Protein AF-A0A916Y668-F1 (afdb_monomer_lite)

Organism: NCBI:txid1756020

Secondary structure (DSSP, 8-state):
--SPPPPP-S---GGGSPPHHHHHHHHHHHHHHHHT-SSPPPEEEEEEEGGGTEEEEEESSTTEEEEEETTT--EEEEEE-HHHHHHHHHTSHHHHHHHT-STTHHHHHHHHHHHHHHHHHHHHHHHHHHHHHHHTT-

Foldseek 3Di:
DLADDQAAADALDLVLFDDPVLLVVLQQVVVCVVVVHPDGFAWDDWDDDSVRQWIWTATPPDQKIWIARRNPSDTPDIDHNNVVVVVCVVLVVVVCVVVVPDPDPRSVVVVVVVVVVVVVCVVVVVCVVCVVVVVVVD

pLDDT: mean 91.6, std 7.88, range [55.31, 98.38]

Sequence (138 aa):
MILPETKKGTSTELSSFIPLDSLQNNAVNFLSVYLNDKKKSEIDRIDVRPEKGMVKFTFKSHFYEVQLDGATGELLQIDTRRSDVVEKIHDGSIVDYYLGFQSGTFKLIYTSIMSFALLVFTITGFWLWYGPKKMRKS

Structure (mmCIF, N/CA/C/O backbone):
data_AF-A0A916Y668-F1
#
_entry.id   AF-A0A916Y668-F1
#
loop_
_atom_site.group_PDB
_atom_site.id
_atom_site.type_symbol
_atom_site.label_atom_id
_atom_site.label_alt_id
_atom_site.label_comp_id
_atom_site.label_asym_id
_atom_site.label_entity_id
_atom_site.label_seq_id
_atom_site.pdbx_PDB_ins_code
_atom_site.Cartn_x
_atom_site.Cartn_y
_atom_site.Cartn_z
_atom_site.occupancy
_atom_site.B_iso_or_equiv
_atom_site.auth_seq_id
_atom_site.auth_comp_id
_atom_site.auth_asym_id
_atom_site.auth_atom_id
_atom_site.pdbx_PDB_model_num
ATOM 1 N N . MET A 1 1 ? 2.367 -14.891 -0.172 1.00 55.47 1 MET A N 1
ATOM 2 C CA . MET A 1 1 ? 1.918 -14.059 -1.311 1.00 55.47 1 MET A CA 1
ATOM 3 C C . MET A 1 1 ? 2.592 -12.688 -1.231 1.00 55.47 1 MET A C 1
ATOM 5 O O . MET A 1 1 ? 3.098 -12.351 -0.169 1.00 55.47 1 MET A O 1
ATOM 9 N N . ILE A 1 2 ? 2.676 -11.937 -2.337 1.00 78.31 2 ILE A N 1
ATOM 10 C CA . ILE A 1 2 ? 3.291 -10.586 -2.386 1.00 78.31 2 ILE A CA 1
ATOM 11 C C . ILE A 1 2 ? 2.326 -9.517 -1.838 1.00 78.31 2 ILE A C 1
ATOM 13 O O . ILE A 1 2 ? 2.751 -8.539 -1.220 1.00 78.31 2 ILE A O 1
ATOM 17 N N . LEU A 1 3 ? 1.026 -9.745 -2.033 1.00 84.81 3 LEU A N 1
ATOM 18 C CA . LEU A 1 3 ? -0.071 -9.008 -1.416 1.00 84.81 3 LEU A CA 1
ATOM 19 C C . LEU A 1 3 ? -0.817 -9.927 -0.436 1.00 84.81 3 LEU A C 1
ATOM 21 O O . LEU A 1 3 ? -0.926 -11.124 -0.725 1.00 84.81 3 LEU A O 1
ATOM 25 N N . PRO A 1 4 ? -1.342 -9.391 0.677 1.00 88.06 4 PRO A N 1
ATOM 26 C CA . PRO A 1 4 ? -2.217 -10.141 1.570 1.00 88.06 4 PRO A CA 1
ATOM 27 C C . PRO A 1 4 ? -3.493 -10.611 0.867 1.00 88.06 4 PRO A C 1
ATOM 29 O O . PRO A 1 4 ? -4.049 -9.907 0.015 1.00 88.06 4 PRO A O 1
ATOM 32 N N . GLU A 1 5 ? -3.982 -11.793 1.245 1.00 92.69 5 GLU A N 1
ATOM 33 C CA . GLU A 1 5 ? -5.299 -12.259 0.807 1.00 92.69 5 GLU A CA 1
ATOM 34 C C . GLU A 1 5 ? -6.394 -11.291 1.260 1.00 92.69 5 GLU A C 1
ATOM 36 O O . GLU A 1 5 ? -6.340 -10.732 2.349 1.00 92.69 5 GLU A O 1
ATOM 41 N N . THR A 1 6 ? -7.407 -11.082 0.423 1.00 92.62 6 THR A N 1
ATOM 42 C CA . THR A 1 6 ? -8.567 -10.258 0.788 1.00 92.62 6 THR A CA 1
ATOM 43 C C . THR A 1 6 ? -9.588 -11.118 1.524 1.00 92.62 6 THR A C 1
ATOM 45 O O . THR A 1 6 ? -10.026 -12.138 0.985 1.00 92.62 6 THR A O 1
ATOM 48 N N . LYS A 1 7 ? -9.982 -10.714 2.734 1.00 95.38 7 LYS A N 1
ATOM 49 C CA . LYS A 1 7 ? -11.054 -11.373 3.492 1.00 95.38 7 LYS A CA 1
ATOM 50 C C . LYS A 1 7 ? -12.419 -10.769 3.156 1.00 95.38 7 LYS A C 1
ATOM 52 O O . LYS A 1 7 ? -12.514 -9.705 2.552 1.00 95.38 7 LYS A O 1
ATOM 57 N N . LYS A 1 8 ? -13.485 -11.507 3.466 1.00 96.12 8 LYS A N 1
ATOM 58 C CA . LYS A 1 8 ? -14.865 -11.039 3.295 1.00 96.12 8 LYS A CA 1
ATOM 59 C C . LYS A 1 8 ? -15.397 -10.589 4.646 1.00 96.12 8 LYS A C 1
ATOM 61 O O . LYS A 1 8 ? -15.241 -11.329 5.614 1.00 96.12 8 LYS A O 1
ATOM 66 N N . GLY A 1 9 ? -16.017 -9.419 4.679 1.00 95.12 9 GLY A N 1
ATOM 67 C CA . GLY A 1 9 ? -16.823 -8.988 5.810 1.00 95.12 9 GLY A CA 1
ATOM 68 C C . GLY A 1 9 ? -18.243 -9.544 5.753 1.00 95.12 9 GLY A C 1
ATOM 69 O O . GLY A 1 9 ? -18.620 -10.302 4.854 1.00 95.12 9 GLY A O 1
ATOM 70 N N . THR A 1 10 ? -19.021 -9.149 6.744 1.00 95.94 10 THR A N 1
ATOM 71 C CA . THR A 1 10 ? -20.363 -9.640 7.059 1.00 95.94 10 THR A CA 1
ATOM 72 C C . THR A 1 10 ? -21.450 -9.046 6.172 1.00 95.94 10 THR A C 1
ATOM 74 O O . THR A 1 10 ? -22.439 -9.721 5.894 1.00 95.94 10 THR A O 1
ATOM 77 N N . SER A 1 11 ? -21.270 -7.816 5.688 1.00 94.81 11 SER A N 1
ATOM 78 C CA . SER A 1 11 ? -22.246 -7.119 4.849 1.00 94.81 11 SER A CA 1
ATOM 79 C C . SER A 1 11 ? -21.565 -6.393 3.701 1.00 94.81 11 SER A C 1
ATOM 81 O O . SER A 1 11 ? -20.548 -5.739 3.897 1.00 94.81 11 SER A O 1
ATOM 83 N N . THR A 1 12 ? -22.142 -6.477 2.503 1.00 95.88 12 THR A N 1
ATOM 84 C CA . THR A 1 12 ? -21.696 -5.722 1.320 1.00 95.88 12 THR A CA 1
ATOM 85 C C . THR A 1 12 ? -22.464 -4.414 1.120 1.00 95.88 12 THR A C 1
ATOM 87 O O . THR A 1 12 ? -22.141 -3.639 0.223 1.00 95.88 12 THR A O 1
ATOM 90 N N . GLU A 1 13 ? -23.484 -4.159 1.942 1.00 95.75 13 GLU A N 1
ATOM 91 C CA . GLU A 1 13 ? -24.286 -2.940 1.871 1.00 95.75 13 GLU A CA 1
ATOM 92 C C . GLU A 1 13 ? -23.523 -1.776 2.497 1.00 95.75 13 GLU A C 1
ATOM 94 O O . GLU A 1 13 ? -23.301 -1.744 3.708 1.00 95.75 13 GLU A O 1
ATOM 99 N N . LEU A 1 14 ? -23.145 -0.782 1.694 1.00 93.38 14 LEU A N 1
ATOM 100 C CA . LEU A 1 14 ? -22.334 0.339 2.173 1.00 93.38 14 LEU A CA 1
ATOM 101 C C . LEU A 1 14 ? -23.036 1.149 3.276 1.00 93.38 14 LEU A C 1
ATOM 103 O O . LEU A 1 14 ? -22.380 1.678 4.165 1.00 93.38 14 LEU A O 1
ATOM 107 N N . SER A 1 15 ? -24.370 1.210 3.264 1.00 95.75 15 SER A N 1
ATOM 108 C CA . SER A 1 15 ? -25.160 1.878 4.308 1.00 95.75 15 SER A CA 1
ATOM 109 C C . SER A 1 15 ? -25.082 1.194 5.674 1.00 95.75 15 SER A C 1
ATOM 111 O O . SER A 1 15 ? -25.416 1.813 6.678 1.00 95.75 15 SER A O 1
ATOM 113 N N . SER A 1 16 ? -24.678 -0.078 5.716 1.00 96.31 16 SER A N 1
ATOM 114 C CA . SER A 1 16 ? -24.459 -0.811 6.967 1.00 96.31 16 SER A CA 1
ATOM 115 C C . SER A 1 16 ? -23.083 -0.555 7.575 1.00 96.31 16 SER A C 1
ATOM 117 O O . SER A 1 16 ? -22.831 -0.995 8.693 1.00 96.31 16 SER A O 1
ATOM 119 N N . PHE A 1 17 ? -22.190 0.137 6.857 1.00 97.75 17 PHE A N 1
ATOM 120 C CA . PHE A 1 17 ? -20.838 0.363 7.338 1.00 97.75 17 PHE A CA 1
ATOM 121 C C . PHE A 1 17 ? -20.841 1.369 8.482 1.00 97.75 17 PHE A C 1
ATOM 123 O O . PHE A 1 17 ? -21.530 2.392 8.436 1.00 97.75 17 PHE A O 1
ATOM 130 N N . ILE A 1 18 ? -20.023 1.102 9.497 1.00 98.12 18 ILE A N 1
ATOM 131 C CA . ILE A 1 18 ? -19.780 2.088 10.546 1.00 98.12 18 ILE A CA 1
ATOM 132 C C . ILE A 1 18 ? -18.948 3.257 9.984 1.00 98.12 18 ILE A C 1
ATOM 134 O O . ILE A 1 18 ? -18.292 3.118 8.944 1.00 98.12 18 ILE A O 1
ATOM 138 N N . PRO A 1 19 ? -18.946 4.426 10.650 1.00 97.69 19 PRO A N 1
ATOM 139 C CA . PRO A 1 19 ? -18.209 5.588 10.170 1.00 97.69 19 PRO A CA 1
ATOM 140 C C . PRO A 1 19 ? -16.726 5.293 9.923 1.00 97.69 19 PRO A C 1
ATOM 142 O O . PRO A 1 19 ? -16.065 4.617 10.714 1.00 97.69 19 PRO A O 1
ATOM 145 N N . LEU A 1 20 ? -16.181 5.868 8.846 1.00 96.50 20 LEU A N 1
ATOM 146 C CA . LEU A 1 20 ? -14.790 5.643 8.449 1.00 96.50 20 LEU A CA 1
ATOM 147 C C . LEU A 1 20 ? -13.791 6.066 9.533 1.00 96.50 20 LEU A C 1
ATOM 149 O O . LEU A 1 20 ? -12.771 5.409 9.704 1.00 96.50 20 LEU A O 1
ATOM 153 N N . ASP A 1 21 ? -14.108 7.118 10.291 1.00 96.81 21 ASP A N 1
ATOM 154 C CA . ASP A 1 21 ? -13.315 7.550 11.447 1.00 96.81 21 ASP A CA 1
ATOM 155 C C . ASP A 1 21 ? -13.227 6.455 12.525 1.00 96.81 21 ASP A C 1
ATOM 157 O O . ASP A 1 21 ? -12.146 6.157 13.032 1.00 96.81 21 ASP A O 1
ATOM 161 N N . SER A 1 22 ? -14.341 5.777 12.821 1.00 97.19 22 SER A N 1
ATOM 162 C CA . SER A 1 22 ? -14.361 4.654 13.763 1.00 97.19 22 SER A CA 1
ATOM 163 C C . SER A 1 22 ? -13.512 3.485 13.256 1.00 97.19 22 SER A C 1
ATOM 165 O O . SER A 1 22 ? -12.705 2.944 14.010 1.00 97.19 22 SER A O 1
ATOM 167 N N . LEU A 1 23 ? -13.619 3.142 11.967 1.00 97.88 23 LEU A N 1
ATOM 168 C CA . LEU A 1 23 ? -12.794 2.094 11.353 1.00 97.88 23 LEU A CA 1
ATOM 169 C C . LEU A 1 23 ? -11.306 2.455 11.363 1.00 97.88 23 LEU A C 1
ATOM 171 O O . LEU A 1 23 ? -10.472 1.619 11.697 1.00 97.88 23 LEU A O 1
ATOM 175 N N . GLN A 1 24 ? -10.964 3.702 11.046 1.00 97.00 24 GLN A N 1
ATOM 176 C CA . GLN A 1 24 ? -9.594 4.203 11.096 1.00 97.00 24 GLN A CA 1
ATOM 177 C C . GLN A 1 24 ? -9.018 4.105 12.514 1.00 97.00 24 GLN A C 1
ATOM 179 O O . GLN A 1 24 ? -7.907 3.602 12.692 1.00 97.00 24 GLN A O 1
ATOM 184 N N . ASN A 1 25 ? -9.771 4.539 13.527 1.00 96.31 25 ASN A N 1
ATOM 185 C CA . ASN A 1 25 ? -9.352 4.440 14.924 1.00 96.31 25 ASN A CA 1
ATOM 186 C C . ASN A 1 25 ? -9.149 2.977 15.346 1.00 96.31 25 ASN A C 1
ATOM 188 O O . ASN A 1 25 ? -8.130 2.655 15.963 1.00 96.31 25 ASN A O 1
ATOM 192 N N . ASN A 1 26 ? -10.054 2.078 14.949 1.00 97.00 26 ASN A N 1
ATOM 193 C CA . ASN A 1 26 ? -9.910 0.642 15.183 1.00 97.00 26 ASN A CA 1
ATOM 194 C C . ASN A 1 26 ? -8.652 0.083 14.510 1.00 97.00 26 ASN A C 1
ATOM 196 O O . ASN A 1 26 ? -7.876 -0.615 15.158 1.00 97.00 26 ASN A O 1
ATOM 200 N N . ALA A 1 27 ? -8.401 0.424 13.245 1.00 96.62 27 ALA A N 1
ATOM 201 C CA . ALA A 1 27 ? -7.252 -0.075 12.495 1.00 96.62 27 ALA A CA 1
ATOM 202 C C . ALA A 1 27 ? -5.920 0.349 13.127 1.00 96.62 27 ALA A C 1
ATOM 204 O O . ALA A 1 27 ? -5.024 -0.482 13.288 1.00 96.62 27 ALA A O 1
ATOM 205 N N . VAL A 1 28 ? -5.802 1.620 13.532 1.00 95.38 28 VAL A N 1
ATOM 206 C CA . VAL A 1 28 ? -4.621 2.128 14.249 1.00 95.38 28 VAL A CA 1
ATOM 207 C C . VAL A 1 28 ? -4.433 1.375 15.566 1.00 95.38 28 VAL A C 1
ATOM 209 O O . VAL A 1 28 ? -3.323 0.936 15.862 1.00 95.38 28 VAL A O 1
ATOM 212 N N . ASN A 1 29 ? -5.506 1.180 16.337 1.00 95.12 29 ASN A N 1
ATOM 213 C CA . ASN A 1 29 ? -5.439 0.481 17.619 1.00 95.12 29 ASN A CA 1
ATOM 214 C C . ASN A 1 29 ? -5.022 -0.987 17.451 1.00 95.12 29 ASN A C 1
ATOM 216 O O . ASN A 1 29 ? -4.116 -1.442 18.148 1.00 95.12 29 ASN A O 1
ATOM 220 N N . PHE A 1 30 ? -5.631 -1.718 16.512 1.00 95.81 30 PHE A N 1
ATOM 221 C CA . PHE A 1 30 ? -5.286 -3.116 16.248 1.00 95.81 30 PHE A CA 1
ATOM 222 C C . PHE A 1 30 ? -3.830 -3.273 15.821 1.00 95.81 30 PHE A C 1
ATOM 224 O O . PHE A 1 30 ? -3.147 -4.167 16.320 1.00 95.81 30 PHE A O 1
ATOM 231 N N . LEU A 1 31 ? -3.328 -2.388 14.953 1.00 95.06 31 LEU A N 1
ATOM 232 C CA . LEU A 1 31 ? -1.928 -2.439 14.549 1.00 95.06 31 LEU A CA 1
ATOM 233 C C . LEU A 1 31 ? -0.982 -2.119 15.713 1.00 95.06 31 LEU A C 1
ATOM 235 O O . LEU A 1 31 ? 0.000 -2.832 15.903 1.00 95.06 31 LEU A O 1
ATOM 239 N N . SER A 1 32 ? -1.273 -1.088 16.511 1.00 93.00 32 SER A N 1
ATOM 240 C CA . SER A 1 32 ? -0.451 -0.736 17.678 1.00 93.00 32 SER A CA 1
ATOM 241 C C . SER A 1 32 ? -0.371 -1.881 18.691 1.00 93.00 32 SER A C 1
ATOM 243 O O . SER A 1 32 ? 0.716 -2.184 19.182 1.00 93.00 32 SER A O 1
ATOM 245 N N . VAL A 1 33 ? -1.492 -2.563 18.956 1.00 93.56 33 VAL A N 1
ATOM 246 C CA . VAL A 1 33 ? -1.525 -3.754 19.822 1.00 93.56 33 VAL A CA 1
ATOM 247 C C . VAL A 1 33 ? -0.717 -4.899 19.208 1.00 93.56 33 VAL A C 1
ATOM 249 O O . VAL A 1 33 ? 0.077 -5.522 19.909 1.00 93.56 33 VAL A O 1
ATOM 252 N N . TYR A 1 34 ? -0.868 -5.150 17.905 1.00 93.31 34 TYR A N 1
ATOM 253 C CA . TYR A 1 34 ? -0.153 -6.217 17.200 1.00 93.31 34 TYR A CA 1
ATOM 254 C C . TYR A 1 34 ? 1.371 -6.019 17.198 1.00 93.31 34 TYR A C 1
ATOM 256 O O . TYR A 1 34 ? 2.121 -6.975 17.382 1.00 93.31 34 TYR A O 1
ATOM 264 N N . LEU A 1 35 ? 1.837 -4.779 17.022 1.00 91.50 35 LEU A N 1
ATOM 265 C CA . LEU A 1 35 ? 3.264 -4.441 16.997 1.00 91.50 35 LEU A CA 1
ATOM 266 C C . LEU A 1 35 ? 3.871 -4.208 18.386 1.00 91.50 35 LEU A C 1
ATOM 268 O O . LEU A 1 35 ? 5.085 -4.036 18.487 1.00 91.50 35 LEU A O 1
ATOM 272 N N . ASN A 1 36 ? 3.052 -4.192 19.444 1.00 90.38 36 ASN A N 1
ATOM 273 C CA . ASN A 1 36 ? 3.451 -3.759 20.786 1.00 90.38 36 ASN A CA 1
ATOM 274 C C . ASN A 1 36 ? 4.155 -2.384 20.772 1.00 90.38 36 ASN A C 1
ATOM 276 O O . ASN A 1 36 ? 5.114 -2.143 21.510 1.00 90.38 36 ASN A O 1
ATOM 280 N N . ASP A 1 37 ? 3.697 -1.487 19.893 1.00 85.81 37 ASP A N 1
ATOM 281 C CA . ASP A 1 37 ? 4.271 -0.155 19.715 1.00 85.81 37 ASP A CA 1
ATOM 282 C C . ASP A 1 37 ? 3.412 0.893 20.430 1.00 85.81 37 ASP A C 1
ATOM 284 O O . ASP A 1 37 ? 2.187 0.937 20.301 1.00 85.81 37 ASP A O 1
ATOM 288 N N . LYS A 1 38 ? 4.075 1.770 21.189 1.00 76.06 38 LYS A N 1
ATOM 289 C CA . LYS A 1 38 ? 3.434 2.895 21.879 1.00 76.06 38 LYS A CA 1
ATOM 290 C C . LYS A 1 38 ? 3.159 4.065 20.938 1.00 76.06 38 LYS A C 1
ATOM 292 O O . LYS A 1 38 ? 2.348 4.931 21.270 1.00 76.06 38 LYS A O 1
ATOM 297 N N . LYS A 1 39 ? 3.836 4.130 19.789 1.00 80.94 39 LYS A N 1
ATOM 298 C CA . LYS A 1 39 ? 3.625 5.184 18.799 1.00 80.94 39 LYS A CA 1
ATOM 299 C C . LYS A 1 39 ? 2.485 4.797 17.856 1.00 80.94 39 LYS A C 1
ATOM 301 O O . LYS A 1 39 ? 2.454 3.703 17.301 1.00 80.94 39 LYS A O 1
ATOM 306 N N . LYS A 1 40 ? 1.542 5.721 17.645 1.00 81.56 40 LYS A N 1
ATOM 307 C CA . LYS A 1 40 ? 0.487 5.531 16.642 1.00 81.56 40 LYS A CA 1
ATOM 308 C C . LYS A 1 40 ? 1.104 5.552 15.245 1.00 81.56 40 LYS A C 1
ATOM 310 O O . LYS A 1 40 ? 1.788 6.512 14.886 1.00 81.56 40 LYS A O 1
ATOM 315 N N . SER A 1 41 ? 0.850 4.495 14.479 1.00 87.62 41 SER A N 1
ATOM 316 C CA . SER A 1 41 ? 1.223 4.437 13.066 1.00 87.62 41 SER A CA 1
ATOM 317 C C . SER A 1 41 ? 0.327 5.368 12.253 1.00 87.62 41 SER A C 1
ATOM 319 O O . SER A 1 41 ? -0.879 5.445 12.485 1.00 87.62 41 SER A O 1
ATOM 321 N N . GLU A 1 42 ? 0.921 6.085 11.303 1.00 90.88 42 GLU A N 1
ATOM 322 C CA . GLU A 1 42 ? 0.189 6.992 10.423 1.00 90.88 42 GLU A CA 1
ATOM 323 C C . GLU A 1 42 ? -0.393 6.217 9.239 1.00 90.88 42 GLU A C 1
ATOM 325 O O . GLU A 1 42 ? 0.300 5.404 8.619 1.00 90.88 42 GLU A O 1
ATOM 330 N N . ILE A 1 43 ? -1.662 6.475 8.921 1.00 93.19 43 ILE A N 1
ATOM 331 C CA . ILE A 1 43 ? -2.314 5.880 7.757 1.00 93.19 43 ILE A CA 1
ATOM 332 C C . ILE A 1 43 ? -1.749 6.505 6.481 1.00 93.19 43 ILE A C 1
ATOM 334 O O . ILE A 1 43 ? -1.619 7.722 6.364 1.00 93.19 43 ILE A O 1
ATOM 338 N N . ASP A 1 44 ? -1.410 5.646 5.529 1.00 91.94 44 ASP A N 1
ATOM 339 C CA . ASP A 1 44 ? -0.984 6.024 4.185 1.00 91.94 44 ASP A CA 1
ATOM 340 C C . ASP A 1 44 ? -2.174 6.055 3.222 1.00 91.94 44 ASP A C 1
ATOM 342 O O . ASP A 1 44 ? -2.387 7.031 2.507 1.00 91.94 44 ASP A O 1
ATOM 346 N N . ARG A 1 45 ? -2.998 4.999 3.236 1.00 93.31 45 ARG A N 1
ATOM 347 C CA . ARG A 1 45 ? -4.159 4.876 2.353 1.00 93.31 45 ARG A CA 1
ATOM 348 C C . ARG A 1 45 ? -5.277 4.080 3.013 1.00 93.31 45 ARG A C 1
ATOM 350 O O . ARG A 1 45 ? -5.036 3.107 3.727 1.00 93.31 45 ARG A O 1
ATOM 357 N N . ILE A 1 46 ? -6.502 4.490 2.706 1.00 96.94 46 ILE A N 1
ATOM 358 C CA . ILE A 1 46 ? -7.731 3.779 3.042 1.00 96.94 46 ILE A CA 1
ATOM 359 C C . ILE A 1 46 ? -8.363 3.313 1.731 1.00 96.94 46 ILE A C 1
ATOM 361 O O . ILE A 1 46 ? -8.590 4.120 0.833 1.00 96.94 46 ILE A O 1
ATOM 365 N N . ASP A 1 47 ? -8.609 2.015 1.612 1.00 95.88 47 ASP A N 1
ATOM 366 C CA . ASP A 1 47 ? -9.214 1.372 0.447 1.00 95.88 47 ASP A CA 1
ATOM 367 C C . ASP A 1 47 ? -10.515 0.686 0.890 1.00 95.88 47 ASP A C 1
ATOM 369 O O . ASP A 1 47 ? -10.499 -0.334 1.582 1.00 95.88 47 ASP A O 1
ATOM 373 N N . VAL A 1 48 ? -11.651 1.300 0.556 1.00 97.00 48 VAL A N 1
ATOM 374 C CA . VAL A 1 48 ? -12.993 0.808 0.896 1.00 97.00 48 VAL A CA 1
ATOM 375 C C . VAL A 1 48 ? -13.447 -0.152 -0.198 1.00 97.00 48 VAL A C 1
ATOM 377 O O . VAL A 1 48 ? -13.493 0.226 -1.366 1.00 97.00 48 VAL A O 1
ATOM 380 N N . ARG A 1 49 ? -13.823 -1.378 0.184 1.00 96.00 49 ARG A N 1
ATOM 381 C CA . ARG A 1 49 ? -14.230 -2.451 -0.737 1.00 96.00 49 ARG A CA 1
ATOM 382 C C . ARG A 1 49 ? -15.628 -2.972 -0.396 1.00 96.00 49 ARG A C 1
ATOM 384 O O . ARG A 1 49 ? -15.748 -4.029 0.239 1.00 96.00 49 ARG A O 1
ATOM 391 N N . PRO A 1 50 ? -16.699 -2.252 -0.781 1.00 95.75 50 PRO A N 1
ATOM 392 C CA . PRO A 1 50 ? -18.075 -2.645 -0.472 1.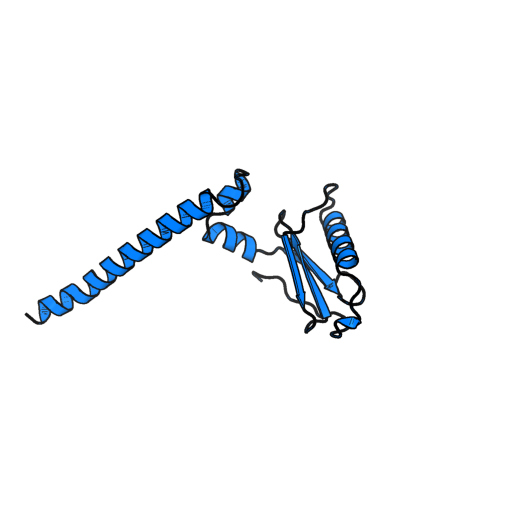00 95.75 50 PRO A CA 1
ATOM 393 C C . PRO A 1 50 ? -18.423 -4.034 -1.014 1.00 95.75 50 PRO A C 1
ATOM 395 O O . PRO A 1 50 ? -19.045 -4.835 -0.329 1.00 95.75 50 PRO A O 1
ATOM 398 N N . GLU A 1 51 ? -17.913 -4.391 -2.193 1.00 96.38 51 GLU A N 1
ATOM 399 C CA . GLU A 1 51 ? -18.115 -5.695 -2.830 1.00 96.38 51 GLU A CA 1
ATOM 400 C C . GLU A 1 51 ? -17.507 -6.873 -2.050 1.00 96.38 51 GLU A C 1
ATOM 402 O O . GLU A 1 51 ? -17.796 -8.039 -2.335 1.00 96.38 51 GLU A O 1
ATOM 407 N N . LYS A 1 52 ? -16.638 -6.579 -1.076 1.00 96.50 52 LYS A N 1
ATOM 408 C CA . LYS A 1 52 ? -16.061 -7.542 -0.130 1.00 96.50 52 LYS A CA 1
ATOM 409 C C . LYS A 1 52 ? -16.517 -7.306 1.307 1.00 96.50 52 LYS A C 1
ATOM 411 O O . LYS A 1 52 ? -16.118 -8.074 2.176 1.00 96.50 52 LYS A O 1
ATOM 416 N N . GLY A 1 53 ? -17.332 -6.284 1.558 1.00 97.38 53 GLY A N 1
ATOM 417 C CA . GLY A 1 53 ? -17.816 -5.939 2.889 1.00 97.38 53 GLY A CA 1
ATOM 418 C C . GLY A 1 53 ? -16.730 -5.475 3.855 1.00 97.38 53 GLY A C 1
ATOM 419 O O . GLY A 1 53 ? -16.844 -5.693 5.055 1.00 97.38 53 GLY A O 1
ATOM 420 N N . MET A 1 54 ? -15.633 -4.907 3.351 1.00 97.75 54 MET A N 1
ATOM 421 C CA . MET A 1 54 ? -14.463 -4.619 4.179 1.00 97.75 54 MET A CA 1
ATOM 422 C C . MET A 1 54 ? -13.776 -3.305 3.810 1.00 97.75 54 MET A C 1
ATOM 424 O O . MET A 1 54 ? -13.944 -2.772 2.711 1.00 97.75 54 MET A O 1
ATOM 428 N N . VAL A 1 55 ? -12.952 -2.809 4.729 1.00 98.06 55 VAL A N 1
ATOM 429 C CA . VAL A 1 55 ? -12.084 -1.649 4.523 1.00 98.06 55 VAL A CA 1
ATOM 430 C C . VAL A 1 55 ? -10.647 -2.031 4.839 1.00 98.06 55 VAL A C 1
ATOM 432 O O . VAL A 1 55 ? -10.356 -2.695 5.833 1.00 98.06 55 VAL A O 1
ATOM 435 N N . LYS A 1 56 ? -9.739 -1.632 3.954 1.00 97.06 56 LYS A N 1
ATOM 436 C CA . LYS A 1 56 ? -8.310 -1.898 4.033 1.00 97.06 56 LYS A CA 1
ATOM 437 C C . LYS A 1 56 ? -7.570 -0.618 4.397 1.00 97.06 56 LYS A C 1
ATOM 439 O O . LYS A 1 56 ? -7.751 0.415 3.761 1.00 97.06 56 LYS A O 1
ATOM 444 N N . PHE A 1 57 ? -6.689 -0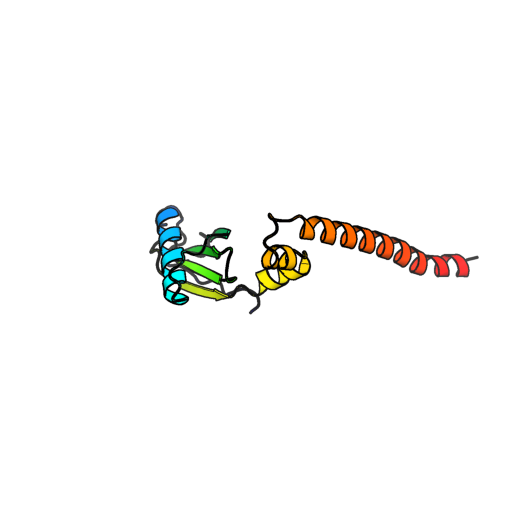.720 5.377 1.00 96.75 57 PHE A N 1
ATOM 445 C CA . PHE A 1 57 ? -5.853 0.365 5.864 1.00 96.75 57 PHE A CA 1
ATOM 446 C C . PHE A 1 57 ? -4.393 -0.005 5.655 1.00 96.75 57 PHE A C 1
ATOM 448 O O . PHE A 1 57 ? -3.952 -1.076 6.077 1.00 96.75 57 PHE A O 1
ATOM 455 N N . THR A 1 58 ? -3.641 0.869 4.997 1.00 94.75 58 THR A N 1
ATOM 456 C CA . THR A 1 58 ? -2.191 0.732 4.841 1.00 94.75 58 THR A CA 1
ATOM 457 C C . THR A 1 58 ? -1.503 1.842 5.609 1.00 94.75 58 THR A C 1
ATOM 459 O O . THR A 1 58 ? -2.046 2.938 5.743 1.00 94.75 58 THR A O 1
ATOM 462 N N . PHE A 1 59 ? -0.310 1.566 6.121 1.00 92.62 59 PHE A N 1
ATOM 463 C CA . PHE A 1 59 ? 0.399 2.474 7.018 1.00 92.62 59 PHE A CA 1
ATOM 464 C C . PHE A 1 59 ? 1.700 2.959 6.390 1.00 92.62 59 PHE A C 1
ATOM 466 O O . PHE A 1 59 ? 2.367 2.214 5.671 1.00 92.62 59 PHE A O 1
ATOM 473 N N . LYS A 1 60 ? 2.068 4.213 6.678 1.00 86.75 60 LYS A N 1
ATOM 474 C CA . LYS A 1 60 ? 3.289 4.830 6.135 1.00 86.75 60 LYS A CA 1
ATOM 475 C C . LYS A 1 60 ? 4.549 4.134 6.636 1.00 86.75 60 LYS A C 1
ATOM 477 O O . LYS A 1 60 ? 5.556 4.079 5.933 1.00 86.75 60 LYS A O 1
ATOM 482 N N . SER A 1 61 ? 4.490 3.616 7.858 1.00 80.94 61 SER A N 1
ATOM 483 C CA . SER A 1 61 ? 5.556 2.856 8.492 1.00 80.94 61 SER A CA 1
ATOM 484 C C . SER A 1 61 ? 5.247 1.358 8.480 1.00 80.94 61 SER A C 1
ATOM 486 O O . SER A 1 61 ? 4.096 0.927 8.437 1.00 80.94 61 SER A O 1
ATOM 488 N N . HIS A 1 62 ? 6.308 0.553 8.534 1.00 81.62 62 HIS A N 1
ATOM 489 C CA . HIS A 1 62 ? 6.264 -0.896 8.771 1.00 81.62 62 HIS A CA 1
ATOM 490 C C . HIS A 1 62 ? 5.603 -1.770 7.685 1.00 81.62 62 HIS A C 1
ATOM 492 O O . HIS A 1 62 ? 5.643 -2.990 7.816 1.00 81.62 62 HIS A O 1
ATOM 498 N N . PHE A 1 63 ? 5.081 -1.191 6.595 1.00 88.56 63 PHE A N 1
ATOM 499 C CA . PHE A 1 63 ? 4.516 -1.922 5.448 1.00 88.56 63 PHE A CA 1
ATOM 500 C C . PHE A 1 63 ? 3.408 -2.914 5.834 1.00 88.56 63 PHE A C 1
ATOM 502 O O . PHE A 1 63 ? 3.307 -3.993 5.250 1.00 88.56 63 PHE A O 1
ATOM 509 N N . TYR A 1 64 ? 2.582 -2.573 6.824 1.00 93.38 64 TYR A N 1
ATOM 510 C CA . TYR A 1 64 ? 1.453 -3.408 7.228 1.00 93.38 64 TYR A CA 1
ATOM 511 C C . TYR A 1 64 ? 0.154 -3.002 6.537 1.00 93.38 64 TYR A C 1
ATOM 513 O O . TYR A 1 64 ? -0.077 -1.843 6.186 1.00 93.38 64 TYR A O 1
ATOM 521 N N . GLU A 1 65 ? -0.700 -4.002 6.374 1.00 95.31 65 GLU A N 1
ATOM 522 C CA . GLU A 1 65 ? -2.094 -3.883 5.990 1.00 95.31 65 GLU A CA 1
ATOM 523 C C . GLU A 1 65 ? -2.970 -4.351 7.143 1.00 95.31 65 GLU A C 1
ATOM 525 O O . GLU A 1 65 ? -2.735 -5.426 7.696 1.00 95.31 65 GLU A O 1
ATOM 530 N N . VAL A 1 66 ? -4.005 -3.581 7.459 1.00 97.00 66 VAL A N 1
ATOM 531 C CA . VAL A 1 66 ? -5.083 -3.999 8.354 1.00 97.00 66 VAL A CA 1
ATOM 532 C C . VAL A 1 66 ? -6.375 -4.039 7.553 1.00 97.00 66 VAL A C 1
ATOM 534 O O . VAL A 1 66 ? -6.744 -3.061 6.906 1.00 97.00 66 VAL A O 1
ATOM 537 N N . GLN A 1 67 ? -7.059 -5.175 7.579 1.00 98.06 67 GLN A N 1
ATOM 538 C CA . GLN A 1 67 ? -8.365 -5.365 6.960 1.00 98.06 67 GLN A CA 1
ATOM 539 C C . GLN A 1 67 ? -9.418 -5.458 8.058 1.00 98.06 67 GLN A C 1
ATOM 541 O O . GLN A 1 67 ? -9.305 -6.311 8.940 1.00 98.06 67 GLN A O 1
ATOM 546 N N . LEU A 1 68 ? -10.432 -4.598 7.991 1.00 98.38 68 LEU A N 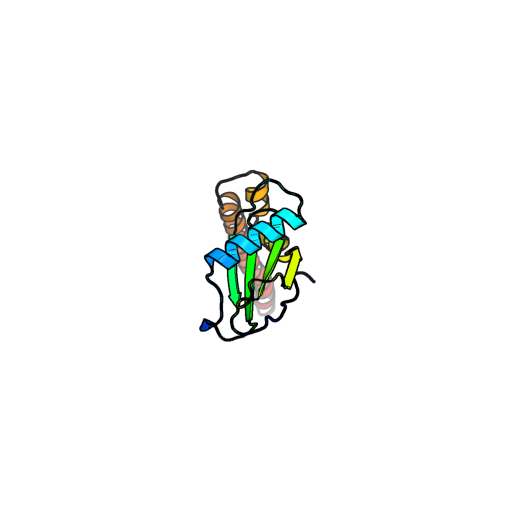1
ATOM 547 C CA . LEU A 1 68 ? -11.560 -4.579 8.919 1.00 98.38 68 LEU A CA 1
ATOM 548 C C . LEU A 1 68 ? -12.865 -4.878 8.197 1.00 98.38 68 LEU A C 1
ATOM 550 O O . LEU A 1 68 ? -13.035 -4.507 7.035 1.00 98.38 68 LEU A O 1
ATOM 554 N N . ASP A 1 69 ? -13.795 -5.496 8.909 1.00 98.19 69 ASP A N 1
ATOM 555 C CA . ASP A 1 69 ? -15.183 -5.598 8.481 1.00 98.19 69 ASP A CA 1
ATOM 556 C C . ASP A 1 69 ? -15.807 -4.198 8.431 1.00 98.19 69 ASP A C 1
ATOM 558 O O . ASP A 1 69 ? -15.695 -3.424 9.384 1.00 98.19 69 ASP A O 1
ATOM 562 N N . GLY A 1 70 ? -16.443 -3.856 7.312 1.00 97.44 70 GLY A N 1
ATOM 563 C CA . GLY A 1 70 ? -17.033 -2.535 7.125 1.00 97.44 70 GLY A CA 1
ATOM 564 C C . GLY A 1 70 ? -18.210 -2.257 8.060 1.00 97.44 70 GLY A C 1
ATOM 565 O O . GLY A 1 70 ? -18.364 -1.123 8.510 1.00 97.44 70 GLY A O 1
ATOM 566 N N . ALA A 1 71 ? -19.014 -3.274 8.377 1.00 97.69 71 ALA A N 1
ATOM 567 C CA . ALA A 1 71 ? -20.243 -3.157 9.157 1.00 97.69 71 ALA A CA 1
ATOM 568 C C . ALA A 1 71 ? -20.034 -3.360 10.660 1.00 97.69 71 ALA A C 1
ATOM 570 O O . ALA A 1 71 ? -20.694 -2.701 11.458 1.00 97.69 71 ALA A O 1
ATOM 571 N N . THR A 1 72 ? -19.119 -4.241 11.071 1.00 97.38 72 THR A N 1
ATOM 572 C CA . THR A 1 72 ? -18.866 -4.490 12.505 1.00 97.38 72 THR A CA 1
ATOM 573 C C . THR A 1 72 ? -17.642 -3.746 13.033 1.00 97.38 72 THR A C 1
ATOM 575 O O . THR A 1 72 ? -17.540 -3.490 14.232 1.00 97.38 72 THR A O 1
ATOM 578 N N . GLY A 1 73 ? -16.702 -3.383 12.157 1.00 97.19 73 GLY A N 1
ATOM 579 C CA . GLY A 1 73 ? -15.403 -2.841 12.549 1.00 97.19 73 GLY A CA 1
ATOM 580 C C . GLY A 1 73 ? -14.461 -3.866 13.181 1.00 97.19 73 GLY A C 1
ATOM 581 O O . GLY A 1 73 ? -13.426 -3.470 13.725 1.00 97.19 73 GLY A O 1
ATOM 582 N N . GLU A 1 74 ? -14.803 -5.155 13.121 1.00 97.69 74 GLU A N 1
ATOM 583 C CA . GLU A 1 74 ? -13.971 -6.248 13.616 1.00 97.69 74 GLU A CA 1
ATOM 584 C C . GLU A 1 74 ? -12.741 -6.473 12.734 1.00 97.69 74 GLU A C 1
ATOM 586 O O . GLU A 1 74 ? -12.742 -6.225 11.525 1.00 97.69 74 GLU A O 1
ATOM 591 N N . LEU A 1 75 ? -11.671 -6.970 13.355 1.00 97.88 75 LEU A N 1
ATOM 592 C CA . LEU A 1 75 ? -10.432 -7.288 12.664 1.00 97.88 75 LEU A CA 1
ATOM 593 C C . LEU A 1 75 ? -10.586 -8.559 11.822 1.00 97.88 75 LEU A C 1
ATOM 595 O O . LEU A 1 75 ? -10.778 -9.644 12.365 1.00 97.88 75 LEU A O 1
ATOM 599 N N . LEU A 1 76 ? -10.410 -8.435 10.506 1.00 97.50 76 LEU A N 1
ATOM 600 C CA . LEU A 1 76 ? -10.395 -9.579 9.593 1.00 97.50 76 LEU A CA 1
ATOM 601 C C . LEU A 1 76 ? -8.980 -10.129 9.395 1.00 97.50 76 LEU A C 1
ATOM 603 O O . LEU A 1 76 ? -8.786 -11.344 9.376 1.00 97.50 76 LEU A O 1
ATOM 607 N N . GLN A 1 77 ? -7.988 -9.249 9.211 1.00 96.75 77 GLN A N 1
ATOM 608 C CA . GLN A 1 77 ? -6.600 -9.656 8.970 1.00 96.75 77 GLN A CA 1
ATOM 609 C C . GLN A 1 77 ? -5.599 -8.524 9.235 1.00 96.75 77 GLN A C 1
ATOM 611 O O . GLN A 1 77 ? -5.868 -7.365 8.923 1.00 96.75 77 GLN A O 1
ATOM 616 N N . ILE A 1 78 ? -4.413 -8.888 9.735 1.00 95.94 78 ILE A N 1
ATOM 617 C CA . ILE A 1 78 ? -3.200 -8.058 9.712 1.00 95.94 78 ILE A CA 1
ATOM 618 C C . ILE A 1 78 ? -2.123 -8.832 8.959 1.00 95.94 78 ILE A C 1
ATOM 620 O O . ILE A 1 78 ? -1.898 -10.005 9.255 1.00 95.94 78 ILE A O 1
ATOM 624 N N . ASP A 1 79 ? -1.471 -8.202 7.985 1.00 94.44 79 ASP A N 1
ATOM 625 C CA . ASP A 1 79 ? -0.394 -8.846 7.227 1.00 94.44 79 ASP A CA 1
ATOM 626 C C . ASP A 1 79 ? 0.573 -7.821 6.612 1.00 94.44 79 ASP A C 1
ATOM 628 O O . ASP A 1 79 ? 0.282 -6.631 6.503 1.00 94.44 79 ASP A O 1
ATOM 632 N N . THR A 1 80 ? 1.745 -8.292 6.198 1.00 91.69 80 THR A N 1
ATOM 633 C CA . THR A 1 80 ? 2.797 -7.490 5.567 1.00 91.69 80 THR A CA 1
ATOM 634 C C . THR A 1 80 ? 2.565 -7.320 4.064 1.00 91.69 80 THR A C 1
ATOM 636 O O . THR A 1 80 ? 2.374 -8.281 3.316 1.00 91.69 80 THR A O 1
ATOM 639 N N . ARG A 1 81 ? 2.661 -6.082 3.576 1.00 90.38 81 ARG A N 1
ATOM 640 C CA . ARG A 1 81 ? 2.573 -5.724 2.155 1.00 90.38 81 ARG A CA 1
ATOM 641 C C . ARG A 1 81 ? 3.955 -5.731 1.524 1.00 90.38 81 ARG A C 1
ATOM 643 O O . ARG A 1 81 ? 4.560 -4.693 1.269 1.00 90.38 81 ARG A O 1
ATOM 650 N N . ARG A 1 82 ? 4.455 -6.925 1.209 1.00 89.44 82 ARG A N 1
ATOM 651 C CA . ARG A 1 82 ? 5.751 -7.078 0.521 1.00 89.44 82 ARG A CA 1
ATOM 652 C C . ARG A 1 82 ? 5.782 -6.354 -0.831 1.00 89.44 82 ARG A C 1
ATOM 654 O O . ARG A 1 82 ? 6.838 -5.875 -1.230 1.00 89.44 82 ARG A O 1
ATOM 661 N N . SER A 1 83 ? 4.631 -6.236 -1.500 1.00 87.50 83 SER A N 1
ATOM 662 C CA . SER A 1 83 ? 4.477 -5.453 -2.734 1.00 87.50 83 SER A CA 1
ATOM 663 C C . SER A 1 83 ? 4.932 -4.005 -2.589 1.00 87.50 83 SER A C 1
ATOM 665 O O . SER A 1 83 ? 5.552 -3.485 -3.507 1.00 87.50 83 SER A O 1
ATOM 667 N N . ASP A 1 84 ? 4.654 -3.367 -1.453 1.00 87.12 84 ASP A N 1
ATOM 668 C CA . ASP A 1 84 ? 4.976 -1.953 -1.243 1.00 87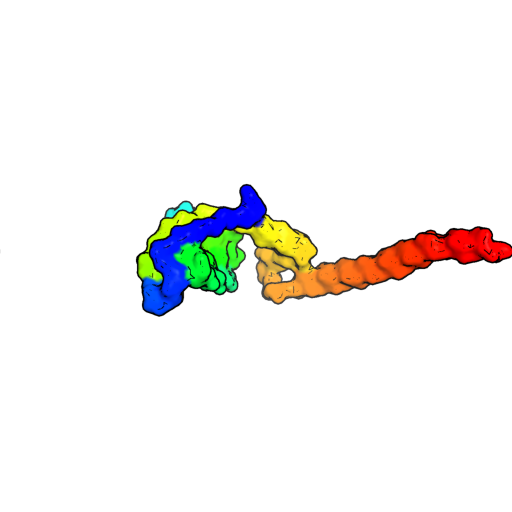.12 84 ASP A CA 1
ATOM 669 C C . ASP A 1 84 ? 6.488 -1.749 -1.131 1.00 87.12 84 ASP A C 1
ATOM 671 O O . ASP A 1 84 ? 7.031 -0.749 -1.592 1.00 87.12 84 ASP A O 1
ATOM 675 N N . VAL A 1 85 ? 7.195 -2.725 -0.556 1.00 87.75 85 VAL A N 1
ATOM 676 C CA . VAL A 1 85 ? 8.662 -2.721 -0.518 1.00 87.75 85 VAL A CA 1
ATOM 677 C C . VAL A 1 85 ? 9.219 -2.809 -1.936 1.00 87.75 85 VAL A C 1
ATOM 679 O O . VAL A 1 85 ? 10.100 -2.035 -2.302 1.00 87.75 85 VAL A O 1
ATOM 682 N N . VAL A 1 86 ? 8.685 -3.722 -2.753 1.00 90.38 86 VAL A N 1
ATOM 683 C CA . VAL A 1 86 ? 9.099 -3.872 -4.156 1.00 90.38 86 VAL A CA 1
ATOM 684 C C . VAL A 1 86 ? 8.788 -2.609 -4.958 1.00 90.38 86 VAL A C 1
ATOM 686 O O . VAL A 1 86 ? 9.630 -2.172 -5.734 1.00 90.38 86 VAL A O 1
ATOM 689 N N . GLU A 1 87 ? 7.627 -1.991 -4.742 1.00 88.56 87 GLU A N 1
ATOM 690 C CA . GLU A 1 87 ? 7.238 -0.728 -5.373 1.00 88.56 87 GLU A CA 1
ATOM 691 C C . GLU A 1 87 ? 8.232 0.392 -5.042 1.00 88.56 87 GLU A C 1
ATOM 693 O O . GLU A 1 87 ? 8.753 1.033 -5.955 1.00 88.56 87 GLU A O 1
ATOM 698 N N . LYS A 1 88 ? 8.573 0.563 -3.757 1.00 89.50 88 LYS A N 1
ATOM 699 C CA . LYS A 1 88 ? 9.555 1.565 -3.321 1.00 89.50 88 LYS A CA 1
ATOM 700 C C . LYS A 1 88 ? 10.960 1.314 -3.868 1.00 89.50 88 LYS A C 1
ATOM 702 O O . LYS A 1 88 ? 11.722 2.254 -4.084 1.00 89.50 88 LYS A O 1
ATOM 707 N N . ILE A 1 89 ? 11.343 0.050 -4.053 1.00 90.62 89 ILE A N 1
ATOM 708 C CA . ILE A 1 89 ? 12.616 -0.302 -4.697 1.00 90.62 89 ILE A CA 1
ATOM 709 C C . ILE A 1 89 ? 12.555 0.043 -6.187 1.00 90.62 89 ILE A C 1
ATOM 711 O O . ILE A 1 89 ? 13.485 0.650 -6.710 1.00 90.62 89 ILE A O 1
ATOM 715 N N . HIS A 1 90 ? 11.461 -0.316 -6.858 1.00 90.81 90 HIS A N 1
ATOM 716 C CA . HIS A 1 90 ? 11.273 -0.113 -8.291 1.00 90.81 90 HIS A CA 1
ATO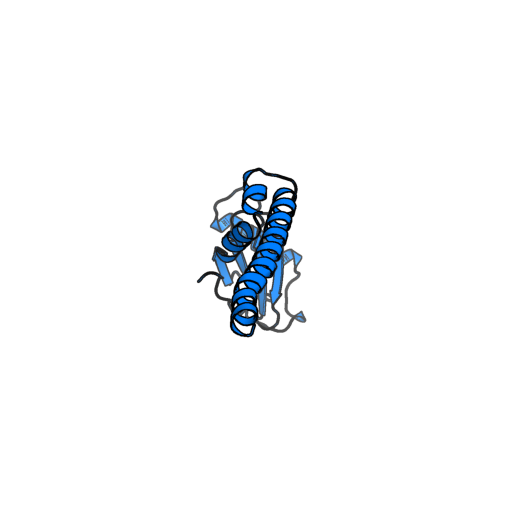M 717 C C . HIS A 1 90 ? 11.284 1.368 -8.684 1.00 90.81 90 HIS A C 1
ATOM 719 O O . HIS A 1 90 ? 11.859 1.728 -9.706 1.00 90.81 90 HIS A O 1
ATOM 725 N N . ASP A 1 91 ? 10.663 2.237 -7.889 1.00 89.31 91 ASP A N 1
ATOM 726 C CA . ASP A 1 91 ? 10.623 3.675 -8.168 1.00 89.31 91 ASP A CA 1
ATOM 727 C C . ASP A 1 91 ? 11.749 4.477 -7.487 1.00 89.31 91 ASP A C 1
ATOM 729 O O . ASP A 1 91 ? 11.818 5.697 -7.635 1.00 89.31 91 ASP A O 1
ATOM 733 N N . GLY A 1 92 ? 12.638 3.804 -6.752 1.00 89.19 92 GLY A N 1
ATOM 734 C CA . GLY A 1 92 ? 13.755 4.413 -6.031 1.00 89.19 92 GLY A CA 1
ATOM 735 C C . GLY A 1 92 ? 13.373 5.141 -4.736 1.00 89.19 92 GLY A C 1
ATOM 736 O O . GLY A 1 92 ? 14.267 5.569 -4.004 1.00 89.19 92 GLY A O 1
ATOM 737 N N . SER A 1 93 ? 12.088 5.246 -4.382 1.00 89.44 93 SER A N 1
ATOM 738 C CA . SER A 1 93 ? 11.643 5.934 -3.158 1.00 89.44 93 SER A CA 1
ATOM 739 C C . SER A 1 93 ? 12.020 5.215 -1.862 1.00 89.44 93 SER A C 1
ATOM 741 O O . SER A 1 93 ? 11.852 5.771 -0.775 1.00 89.44 93 SER A O 1
ATOM 743 N N . ILE A 1 94 ? 12.578 4.004 -1.940 1.00 87.62 94 ILE A N 1
ATOM 744 C CA . ILE A 1 94 ? 13.194 3.335 -0.792 1.00 87.62 94 ILE A CA 1
ATOM 745 C C . ILE A 1 94 ? 14.342 4.172 -0.207 1.00 87.62 94 ILE A C 1
ATOM 747 O O . ILE A 1 94 ? 14.519 4.209 1.007 1.00 87.62 94 ILE A O 1
ATOM 751 N N . VAL A 1 95 ? 15.079 4.904 -1.050 1.00 87.31 95 VAL A N 1
ATOM 752 C CA . VAL A 1 95 ? 16.162 5.798 -0.613 1.00 87.31 95 VAL A CA 1
ATOM 753 C C . VAL A 1 95 ? 15.594 7.022 0.101 1.00 87.31 95 VAL A C 1
ATOM 755 O O . VAL A 1 95 ? 16.065 7.363 1.184 1.00 87.31 95 VAL A O 1
ATOM 758 N N . ASP A 1 96 ? 14.538 7.629 -0.454 1.00 85.69 96 ASP A N 1
ATOM 759 C CA . ASP A 1 96 ? 13.811 8.726 0.199 1.00 85.69 96 ASP A CA 1
ATOM 760 C C . ASP A 1 96 ? 13.281 8.288 1.580 1.00 85.69 96 ASP A C 1
ATOM 762 O O . ASP A 1 96 ? 13.403 9.030 2.554 1.00 85.69 96 ASP A O 1
ATOM 766 N N . TYR A 1 97 ? 12.761 7.056 1.686 1.00 84.19 97 TYR A N 1
ATOM 767 C CA . TYR A 1 97 ? 12.267 6.469 2.936 1.00 84.19 97 TYR A CA 1
ATOM 768 C C . TYR A 1 97 ? 13.365 6.309 4.001 1.00 84.19 97 TYR A C 1
ATOM 770 O O . TYR A 1 97 ? 13.140 6.662 5.156 1.00 84.19 97 TYR A O 1
ATOM 778 N N . TYR A 1 98 ? 14.552 5.807 3.636 1.00 84.19 98 TYR A N 1
ATOM 779 C CA . TYR A 1 98 ? 15.652 5.614 4.593 1.00 84.19 98 TYR A CA 1
ATOM 780 C C . TYR A 1 98 ? 16.356 6.916 4.993 1.00 84.19 98 TYR A C 1
ATOM 782 O O . TYR A 1 98 ? 16.804 7.035 6.131 1.00 84.19 98 TYR A O 1
ATOM 790 N N . LEU A 1 99 ? 16.469 7.880 4.075 1.00 84.19 99 LEU A N 1
ATOM 791 C CA . LEU A 1 99 ? 17.177 9.144 4.310 1.00 84.19 99 LEU A CA 1
ATOM 792 C C . LEU A 1 99 ? 16.273 10.257 4.858 1.00 84.19 99 LEU A C 1
ATOM 794 O O . LEU A 1 99 ? 16.769 11.322 5.219 1.00 84.19 99 LEU A O 1
ATOM 798 N N . GLY A 1 100 ? 14.960 10.024 4.935 1.00 77.38 100 GLY A N 1
ATOM 799 C CA . GLY A 1 100 ? 13.999 11.001 5.446 1.00 77.38 100 GLY A CA 1
ATOM 800 C C . GLY A 1 100 ? 13.845 12.230 4.547 1.00 77.38 100 GLY A C 1
ATOM 801 O O . GLY A 1 100 ? 13.471 13.299 5.031 1.00 77.38 100 GLY A O 1
ATOM 802 N N . PHE A 1 101 ? 14.148 12.109 3.250 1.00 78.00 101 PHE A N 1
ATOM 803 C CA . PHE A 1 101 ? 13.920 13.198 2.307 1.00 78.00 101 PHE A CA 1
ATOM 804 C C . PHE A 1 101 ? 12.422 13.476 2.175 1.00 78.00 101 PHE A C 1
ATOM 806 O O . PHE A 1 101 ? 11.600 12.557 2.150 1.00 78.00 101 PHE A O 1
ATOM 813 N N . GLN A 1 102 ? 12.057 14.761 2.083 1.00 64.75 102 GLN A N 1
ATOM 814 C CA . GLN A 1 102 ? 10.681 15.141 1.773 1.00 64.75 102 GLN A CA 1
ATOM 815 C C . GLN A 1 102 ? 10.278 14.492 0.446 1.00 64.75 102 GLN A C 1
ATOM 817 O O . GLN A 1 102 ? 11.048 14.469 -0.515 1.00 64.75 102 GLN A O 1
ATOM 822 N N . SER A 1 103 ? 9.092 13.889 0.457 1.00 65.50 103 SER A N 1
ATOM 823 C CA . SER A 1 103 ? 8.666 12.838 -0.462 1.00 65.50 103 SER A CA 1
ATOM 824 C C . SER A 1 103 ? 8.940 13.153 -1.936 1.00 65.50 103 SER A C 1
ATOM 826 O O . SER A 1 103 ? 8.198 13.913 -2.558 1.00 65.50 103 SER A O 1
ATOM 828 N N . GLY A 1 104 ? 9.945 12.484 -2.508 1.00 73.31 104 GLY A N 1
ATOM 829 C CA . GLY A 1 104 ? 10.006 12.210 -3.942 1.00 73.31 104 GLY A CA 1
ATOM 830 C C . GLY A 1 104 ? 11.141 12.854 -4.730 1.00 73.31 104 GLY A C 1
ATOM 831 O O . GLY A 1 104 ? 11.188 12.638 -5.937 1.00 73.31 104 GLY A O 1
ATOM 832 N N . THR A 1 105 ? 12.060 13.606 -4.115 1.00 86.50 105 THR A N 1
ATOM 833 C CA . THR A 1 105 ? 13.182 14.204 -4.864 1.00 86.50 105 THR A CA 1
ATOM 834 C C . THR A 1 105 ? 14.092 13.135 -5.467 1.00 86.50 105 THR A C 1
ATOM 836 O O . THR A 1 105 ? 14.388 13.197 -6.662 1.00 86.50 105 THR A O 1
ATOM 839 N N . PHE A 1 106 ? 14.507 12.125 -4.688 1.00 89.00 106 PHE A N 1
ATOM 840 C CA . PHE A 1 106 ? 15.346 11.055 -5.229 1.00 89.00 106 PHE A CA 1
ATOM 841 C C . PHE A 1 106 ? 14.567 10.213 -6.236 1.00 89.00 106 PHE A C 1
ATOM 843 O O . PHE A 1 106 ? 15.062 9.992 -7.340 1.00 89.00 106 PHE A O 1
ATOM 850 N N . LYS A 1 107 ? 13.330 9.817 -5.906 1.00 91.44 107 LYS A N 1
ATOM 851 C CA . LYS A 1 107 ? 12.424 9.141 -6.848 1.00 91.44 107 LYS A CA 1
ATOM 852 C C . LYS A 1 107 ? 12.326 9.882 -8.182 1.00 91.44 107 LYS A C 1
ATOM 854 O O . LYS A 1 107 ? 12.450 9.255 -9.232 1.00 91.44 107 LYS A O 1
ATOM 859 N N . LEU A 1 108 ? 12.133 11.201 -8.176 1.00 91.94 108 LEU A N 1
ATOM 860 C CA . LEU A 1 108 ? 11.984 11.993 -9.398 1.00 91.94 108 LEU A CA 1
ATOM 861 C C . LEU A 1 108 ? 13.264 11.985 -10.240 1.00 91.94 108 LEU A C 1
ATOM 863 O O . LEU A 1 108 ? 13.202 11.757 -11.447 1.00 91.94 108 LEU A O 1
ATOM 867 N N . ILE A 1 109 ? 14.424 12.186 -9.609 1.00 92.19 109 ILE A N 1
ATOM 868 C CA . ILE A 1 109 ? 15.724 12.143 -10.293 1.00 92.19 109 ILE A CA 1
ATOM 869 C C . ILE A 1 109 ? 15.968 10.745 -10.871 1.00 92.19 109 ILE A C 1
ATOM 871 O O . ILE A 1 109 ? 16.262 10.606 -12.059 1.00 92.19 109 ILE A O 1
ATOM 875 N N . TYR A 1 110 ? 15.796 9.709 -10.049 1.00 93.00 110 TYR A N 1
ATOM 876 C CA . TYR A 1 110 ? 16.002 8.316 -10.429 1.00 93.00 110 TYR A CA 1
ATOM 877 C C . TYR A 1 110 ? 15.108 7.915 -11.607 1.00 93.00 110 TYR A C 1
ATOM 879 O O . TYR A 1 110 ? 15.606 7.477 -12.645 1.00 93.00 110 TYR A O 1
ATOM 887 N N . THR A 1 111 ? 13.796 8.132 -11.492 1.00 94.56 111 THR A N 1
ATOM 888 C CA . THR A 1 111 ? 12.830 7.776 -12.542 1.00 94.56 111 THR A CA 1
ATOM 889 C C . THR A 1 111 ? 13.049 8.566 -13.831 1.00 94.56 111 THR A C 1
ATOM 891 O O . THR A 1 111 ? 12.906 7.995 -14.914 1.00 94.56 111 THR A O 1
ATOM 894 N N . SER A 1 112 ? 13.469 9.833 -13.753 1.00 95.88 112 SER A N 1
ATOM 895 C CA . SER A 1 112 ? 13.797 10.642 -14.936 1.00 95.88 112 SER A CA 1
ATOM 896 C C . SER A 1 112 ? 15.020 10.098 -15.681 1.00 95.88 112 SER A C 1
ATOM 898 O O . SER A 1 112 ? 14.965 9.905 -16.897 1.00 95.88 112 SER A O 1
ATOM 900 N N . ILE A 1 113 ? 16.105 9.787 -14.960 1.00 97.06 113 ILE A N 1
ATOM 901 C CA . ILE A 1 113 ? 17.329 9.222 -15.553 1.00 97.06 113 ILE A CA 1
ATOM 902 C C . ILE A 1 113 ? 17.045 7.840 -16.154 1.00 97.06 113 ILE A C 1
ATOM 904 O O . ILE A 1 113 ? 17.450 7.574 -17.285 1.00 97.06 113 ILE A O 1
ATOM 908 N N . MET A 1 114 ? 16.318 6.973 -15.439 1.00 96.75 114 MET A N 1
ATOM 909 C CA . MET A 1 114 ? 15.960 5.636 -15.931 1.00 96.75 114 MET A CA 1
ATOM 910 C C . MET A 1 114 ? 15.062 5.694 -17.168 1.00 96.75 114 MET A C 1
ATOM 912 O O . MET A 1 114 ? 15.306 4.967 -18.130 1.00 96.75 114 MET A O 1
ATOM 916 N N . SER A 1 115 ? 14.072 6.590 -17.190 1.00 96.56 115 SER A N 1
ATOM 917 C CA . SER A 1 115 ? 13.192 6.773 -18.352 1.00 96.56 115 SER A CA 1
ATOM 918 C C . SER A 1 115 ? 13.971 7.252 -19.577 1.00 96.56 115 SER A C 1
ATOM 920 O O . SER A 1 115 ? 13.777 6.738 -20.679 1.00 96.56 115 SER A O 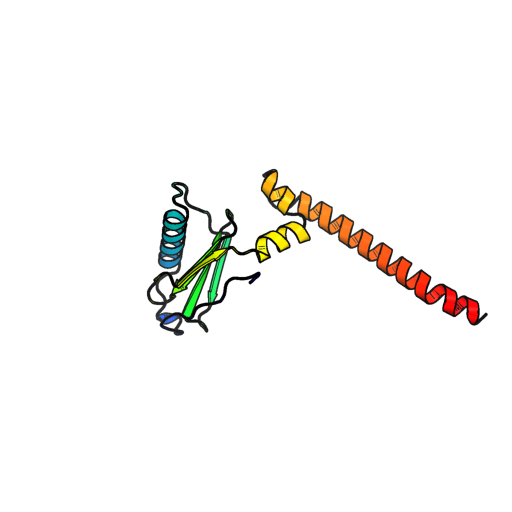1
ATOM 922 N N . PHE A 1 116 ? 14.897 8.197 -19.391 1.00 98.25 116 PHE A N 1
ATOM 923 C CA . PHE A 1 116 ? 15.752 8.680 -20.473 1.00 98.25 116 PHE A CA 1
ATOM 924 C C . PHE A 1 116 ? 16.708 7.592 -20.983 1.00 98.25 116 PHE A C 1
ATOM 926 O O . PHE A 1 116 ? 16.828 7.393 -22.192 1.00 98.25 116 PHE A O 1
ATOM 933 N N . ALA A 1 117 ? 17.340 6.836 -20.082 1.00 98.00 117 ALA A N 1
ATOM 934 C CA . ALA A 1 117 ? 18.199 5.714 -20.451 1.00 98.00 117 ALA A CA 1
ATOM 935 C C . ALA A 1 117 ? 17.423 4.639 -21.229 1.00 98.00 117 ALA A C 1
ATOM 937 O O . ALA A 1 117 ? 17.886 4.181 -22.273 1.00 98.00 117 ALA A O 1
ATOM 938 N N . LEU A 1 118 ? 16.214 4.288 -20.774 1.00 97.69 118 LEU A N 1
ATOM 939 C CA . LEU A 1 118 ? 15.342 3.342 -21.466 1.00 97.69 118 LEU A CA 1
ATOM 940 C C . LEU A 1 118 ? 14.979 3.833 -22.871 1.00 97.69 118 LEU A C 1
ATOM 942 O O . LEU A 1 118 ? 15.018 3.045 -23.816 1.00 97.69 118 LEU A O 1
ATOM 946 N N . LEU A 1 119 ? 14.678 5.124 -23.037 1.00 98.25 119 LEU A N 1
ATOM 947 C CA . LEU A 1 119 ? 14.416 5.722 -24.347 1.00 98.25 119 LEU A CA 1
ATOM 948 C C . LEU A 1 119 ? 15.635 5.588 -25.274 1.00 98.25 119 LEU A C 1
ATOM 950 O O . LEU A 1 119 ? 15.500 5.109 -26.401 1.00 98.25 119 LEU A O 1
ATOM 954 N N . VAL A 1 120 ? 16.829 5.946 -24.792 1.00 98.38 120 VAL A N 1
ATOM 955 C CA . VAL A 1 120 ? 18.084 5.833 -25.555 1.00 98.38 120 VAL A CA 1
ATOM 956 C C . VAL A 1 120 ? 18.367 4.380 -25.943 1.00 98.38 120 VAL A C 1
ATOM 958 O O . VAL A 1 120 ? 18.673 4.102 -27.104 1.00 98.38 120 VAL A O 1
ATOM 961 N N . PHE A 1 121 ? 18.226 3.432 -25.015 1.00 98.12 121 PHE A N 1
ATOM 962 C CA . PHE A 1 121 ? 18.425 2.007 -25.296 1.00 98.12 121 PHE A CA 1
ATOM 963 C C . PHE A 1 121 ? 17.385 1.445 -26.254 1.00 98.12 121 PHE A C 1
ATOM 965 O O . PHE A 1 121 ? 17.717 0.626 -27.105 1.00 98.12 121 PHE A O 1
ATOM 972 N N . THR A 1 122 ? 16.147 1.921 -26.178 1.00 98.06 122 THR A N 1
ATOM 973 C CA . THR A 1 122 ? 15.098 1.530 -27.118 1.00 98.06 122 THR A CA 1
ATOM 974 C C . THR A 1 122 ? 15.450 2.002 -28.527 1.00 98.06 122 THR A C 1
ATOM 976 O O . THR A 1 122 ? 15.489 1.195 -29.453 1.00 98.06 122 THR A O 1
ATOM 979 N N . ILE A 1 123 ? 15.791 3.285 -28.696 1.00 97.69 123 ILE A N 1
ATOM 980 C CA . ILE A 1 123 ? 16.161 3.860 -30.000 1.00 97.69 123 ILE A CA 1
ATOM 981 C C . ILE A 1 123 ? 17.395 3.158 -30.579 1.00 97.69 123 ILE A C 1
ATOM 983 O O . ILE A 1 123 ? 17.386 2.728 -31.735 1.00 97.69 123 ILE A O 1
ATOM 987 N N . THR A 1 124 ? 18.453 3.008 -29.781 1.00 97.25 124 THR A N 1
ATOM 988 C CA . THR A 1 124 ? 19.697 2.363 -30.231 1.00 97.25 124 THR A CA 1
ATOM 989 C C . THR A 1 124 ? 19.505 0.866 -30.489 1.00 97.25 124 THR A C 1
ATOM 991 O O . THR A 1 124 ? 20.019 0.351 -31.481 1.00 97.25 124 THR A O 1
ATOM 994 N N . GLY A 1 125 ? 18.697 0.173 -29.684 1.00 97.00 125 GLY A N 1
ATOM 995 C CA . GLY A 1 125 ? 18.317 -1.224 -29.898 1.00 97.00 125 GLY A CA 1
ATOM 996 C C . GLY A 1 125 ? 17.551 -1.433 -31.206 1.00 97.00 125 GLY A C 1
ATOM 997 O O . GLY A 1 125 ? 17.902 -2.315 -31.993 1.00 97.00 125 GLY A O 1
ATOM 998 N N . PHE A 1 126 ? 16.561 -0.582 -31.502 1.00 96.69 126 PHE A N 1
ATOM 999 C CA . PHE A 1 126 ? 15.854 -0.612 -32.788 1.00 96.69 126 PHE A CA 1
ATOM 1000 C C . PHE A 1 126 ? 16.787 -0.326 -33.967 1.00 96.69 126 PHE A C 1
ATOM 1002 O O . PHE A 1 126 ? 16.692 -0.996 -34.999 1.00 96.69 126 PHE A O 1
ATOM 1009 N N . TRP A 1 127 ? 17.715 0.623 -33.815 1.00 94.94 127 TRP A N 1
ATOM 1010 C CA . TRP A 1 127 ? 18.720 0.915 -34.834 1.00 94.94 127 TRP A CA 1
ATOM 1011 C C . TRP A 1 127 ? 19.610 -0.299 -35.126 1.00 94.94 127 TRP A C 1
ATOM 1013 O O . TRP A 1 127 ? 19.770 -0.672 -36.288 1.00 94.94 127 TRP A O 1
ATOM 1023 N N . LEU A 1 128 ? 20.131 -0.967 -34.091 1.00 95.19 128 LEU A N 1
ATOM 1024 C CA . LEU A 1 128 ? 20.949 -2.179 -34.232 1.00 95.19 128 LEU A CA 1
ATOM 1025 C C . LEU A 1 128 ? 20.167 -3.354 -34.831 1.00 95.19 128 LEU A C 1
ATOM 1027 O O . LEU A 1 128 ? 20.731 -4.151 -35.577 1.00 95.19 128 LEU A O 1
ATOM 1031 N N . TRP A 1 129 ? 18.868 -3.457 -34.552 1.00 94.81 129 TRP A N 1
ATOM 1032 C CA . TRP A 1 129 ? 18.008 -4.488 -35.133 1.00 94.81 129 TRP A CA 1
ATOM 1033 C C . TRP A 1 129 ? 17.689 -4.237 -36.617 1.00 94.81 129 TRP A C 1
ATOM 1035 O O . TRP A 1 129 ? 17.648 -5.176 -37.419 1.00 94.81 129 TRP A O 1
ATOM 1045 N N . TYR A 1 130 ? 17.462 -2.978 -37.003 1.00 93.69 130 TYR A N 1
ATOM 1046 C CA . TYR A 1 130 ? 17.114 -2.610 -38.378 1.00 93.69 130 TYR A CA 1
ATOM 1047 C C . TYR A 1 130 ? 18.337 -2.450 -39.294 1.00 93.69 130 TYR A C 1
ATOM 1049 O O . TYR A 1 130 ? 18.289 -2.850 -40.460 1.00 93.69 130 TYR A O 1
ATOM 1057 N N . GLY A 1 131 ? 19.447 -1.914 -38.782 1.00 91.88 131 GLY A N 1
ATOM 1058 C CA . GLY A 1 131 ? 20.658 -1.597 -39.546 1.00 91.88 131 GLY A CA 1
ATOM 1059 C C . GLY A 1 131 ? 21.163 -2.746 -40.434 1.00 91.88 131 GLY A C 1
ATOM 1060 O O . GLY A 1 131 ? 21.247 -2.569 -41.653 1.00 91.88 131 GLY A O 1
ATOM 1061 N N . PRO A 1 132 ? 21.399 -3.956 -39.893 1.00 91.81 132 PRO A N 1
ATOM 1062 C CA . PRO A 1 132 ? 21.861 -5.105 -40.673 1.00 91.81 132 PRO A CA 1
ATOM 1063 C C . PRO A 1 132 ? 20.879 -5.540 -41.768 1.00 91.81 132 PRO A C 1
ATOM 1065 O O . PRO A 1 132 ? 21.298 -6.016 -42.823 1.00 91.81 132 PRO A O 1
ATOM 1068 N N . LYS A 1 133 ? 19.566 -5.369 -41.552 1.00 91.69 133 LYS A N 1
ATOM 1069 C CA . LYS A 1 133 ? 18.540 -5.706 -42.554 1.00 91.69 133 LYS A CA 1
ATOM 1070 C C . LYS A 1 133 ? 18.594 -4.770 -43.757 1.00 91.69 133 LYS A C 1
ATOM 1072 O O . LYS A 1 133 ? 18.352 -5.220 -44.872 1.00 91.69 133 LYS A O 1
ATOM 1077 N N . LYS A 1 134 ? 18.910 -3.491 -43.537 1.00 88.25 134 LYS A N 1
ATOM 1078 C CA . LYS A 1 134 ? 19.115 -2.519 -44.617 1.00 88.25 134 LYS A CA 1
ATOM 1079 C C . LYS A 1 134 ? 20.410 -2.810 -45.376 1.00 88.25 134 LYS A C 1
ATOM 1081 O O . LYS A 1 134 ? 20.391 -2.827 -46.599 1.00 88.25 134 LYS A O 1
ATOM 1086 N N . MET A 1 135 ? 21.500 -3.095 -44.662 1.00 86.69 135 MET A N 1
ATOM 1087 C CA . MET A 1 135 ? 22.809 -3.364 -45.273 1.00 86.69 135 MET A CA 1
ATOM 1088 C C . MET A 1 135 ? 22.825 -4.630 -46.136 1.00 86.69 135 MET A C 1
ATOM 1090 O O . MET A 1 135 ? 23.498 -4.647 -47.151 1.00 86.69 135 MET A O 1
ATOM 1094 N N . ARG A 1 136 ? 22.067 -5.673 -45.771 1.00 85.62 136 ARG A N 1
ATOM 1095 C CA . ARG A 1 136 ? 21.945 -6.915 -46.563 1.00 85.62 136 ARG A CA 1
ATOM 1096 C C . ARG A 1 136 ? 21.048 -6.799 -47.803 1.00 85.62 136 ARG A C 1
ATOM 1098 O O . ARG A 1 136 ? 20.994 -7.740 -48.586 1.00 85.62 136 ARG A O 1
ATOM 1105 N N . LYS A 1 137 ? 20.278 -5.713 -47.927 1.00 70.56 137 LYS A N 1
ATOM 1106 C CA . LYS A 1 137 ? 19.411 -5.430 -49.084 1.00 70.56 137 LYS A CA 1
ATOM 1107 C C . LYS A 1 137 ? 20.049 -4.455 -50.085 1.00 70.56 137 LYS A C 1
ATOM 1109 O O . LYS A 1 137 ? 19.438 -4.209 -51.121 1.00 70.56 137 LYS A O 1
ATOM 1114 N N . SER A 1 138 ? 21.206 -3.884 -49.744 1.00 55.31 138 SER A N 1
ATOM 1115 C CA . SER A 1 138 ? 22.063 -3.099 -50.639 1.00 55.31 138 SER A CA 1
ATOM 1116 C C . SER A 1 138 ? 23.168 -3.979 -51.202 1.00 55.31 138 SER A C 1
ATOM 1118 O O . SER A 1 138 ? 23.713 -3.553 -52.240 1.00 55.31 138 SER A O 1
#

Radius of gyration: 22.32 Å; chains: 1; bounding box: 48×29×72 Å